Protein AF-A0A832V9T8-F1 (afdb_monomer_lite)

Secondary structure (DSSP, 8-state):
--------PPPHHHHHHHHHHT--HHHHHHHHHHHHHHHHHHTT-TTHHHHHHHHHHHHHHHHHT-SSHHHHHHHHHT--HHHHHHHHHHHHHHHHHHHHSTT--HHHHHHHHHHHHHHHHHHHHHHHHHHHH-

Radius of gyration: 15.53 Å; chains: 1; bounding box: 44×38×43 Å

Sequence (134 aa):
MVKRQKKSEIPPHVSKVLSKLGKSDAELGQFFLNKIVKFLDENGYTDASVWAPSVLPLVLNEIGYTENLGEIEDFLLNLDGMEKSIAESIYNHMTYLKKNVKGAKHKEIRDTLIFTLGKTLESMDKEKYKRLYG

pLDDT: mean 88.09, std 12.45, range [37.88, 96.31]

Structure (mmCIF, N/CA/C/O backbone):
data_AF-A0A832V9T8-F1
#
_entry.id   AF-A0A832V9T8-F1
#
loop_
_atom_site.group_PDB
_atom_site.id
_atom_site.type_symbol
_atom_site.label_atom_id
_atom_site.label_alt_id
_atom_site.label_comp_id
_atom_site.label_asym_id
_atom_site.label_entity_id
_atom_site.label_seq_id
_atom_site.pdbx_PDB_ins_code
_atom_site.Cartn_x
_atom_site.Cartn_y
_atom_site.Cartn_z
_atom_site.occupancy
_atom_site.B_iso_or_equiv
_atom_site.auth_seq_id
_atom_site.auth_comp_id
_atom_site.auth_asym_id
_atom_site.auth_atom_id
_atom_site.pdbx_PDB_model_num
ATOM 1 N N . MET A 1 1 ? 13.989 27.347 24.960 1.00 40.00 1 MET A N 1
ATOM 2 C CA . MET A 1 1 ? 12.829 26.447 24.760 1.00 40.00 1 MET A CA 1
ATOM 3 C C . MET A 1 1 ? 13.183 25.422 23.697 1.00 40.00 1 MET A C 1
ATOM 5 O O . MET A 1 1 ? 13.319 25.782 22.535 1.00 40.00 1 MET A O 1
ATOM 9 N N . VAL A 1 2 ? 13.399 24.167 24.088 1.00 38.12 2 VAL A N 1
ATOM 10 C CA . VAL A 1 2 ? 13.688 23.085 23.139 1.00 38.12 2 VAL A CA 1
ATOM 11 C C . VAL A 1 2 ? 12.379 22.725 22.439 1.00 38.12 2 VAL A C 1
ATOM 13 O O . VAL A 1 2 ? 11.448 22.237 23.082 1.00 38.12 2 VAL A O 1
ATOM 16 N N . LYS A 1 3 ? 12.279 23.003 21.134 1.00 37.88 3 LYS A N 1
ATOM 17 C CA . LYS A 1 3 ? 11.195 22.490 20.290 1.00 37.88 3 LYS A CA 1
ATOM 18 C C . LYS A 1 3 ? 11.310 20.966 20.311 1.00 37.88 3 LYS A C 1
ATOM 20 O O . LYS A 1 3 ? 12.172 20.408 19.640 1.00 37.88 3 LYS A O 1
ATOM 25 N N . ARG A 1 4 ? 10.488 20.291 21.123 1.00 42.28 4 ARG A N 1
ATOM 26 C CA . ARG A 1 4 ? 10.322 18.836 21.039 1.00 42.28 4 ARG A CA 1
ATOM 27 C C . ARG A 1 4 ? 9.925 18.535 19.596 1.00 42.28 4 ARG A C 1
ATOM 29 O O . ARG A 1 4 ? 8.858 18.960 19.158 1.00 42.28 4 ARG A O 1
ATOM 36 N N . GLN A 1 5 ? 10.808 17.871 18.852 1.00 38.62 5 GLN A N 1
ATOM 37 C CA . GLN A 1 5 ? 10.465 17.272 17.568 1.00 38.62 5 GLN A CA 1
ATOM 38 C C . GLN A 1 5 ? 9.202 16.441 17.806 1.00 38.62 5 GLN A C 1
ATOM 40 O O . GLN A 1 5 ? 9.213 15.536 18.643 1.00 38.62 5 GLN A O 1
ATOM 45 N N . LYS A 1 6 ? 8.089 16.799 17.154 1.00 40.66 6 LYS A N 1
ATOM 46 C CA . LYS A 1 6 ? 6.879 15.977 17.172 1.00 40.66 6 LYS A CA 1
ATOM 47 C C . LYS A 1 6 ? 7.297 14.605 16.644 1.00 40.66 6 LYS A C 1
ATOM 49 O O . LYS A 1 6 ? 7.530 14.465 15.446 1.00 40.66 6 LYS A O 1
ATOM 54 N N . LYS A 1 7 ? 7.415 13.600 17.523 1.00 45.75 7 LYS A N 1
ATOM 55 C CA . LYS A 1 7 ? 7.270 12.203 17.098 1.00 45.75 7 LYS A CA 1
ATOM 56 C C . LYS A 1 7 ? 5.995 12.189 16.264 1.00 45.75 7 LYS A C 1
ATOM 58 O O . LYS A 1 7 ? 4.981 12.684 16.750 1.00 45.75 7 LYS A O 1
ATOM 63 N N . SER A 1 8 ? 6.066 11.739 15.013 1.00 56.81 8 SER A N 1
ATOM 64 C CA . SER A 1 8 ? 4.880 11.581 14.172 1.00 56.81 8 SER A CA 1
ATOM 65 C C . SER A 1 8 ? 3.934 10.636 14.911 1.00 56.81 8 SER A C 1
ATOM 67 O O . SER A 1 8 ? 4.162 9.426 14.941 1.00 56.81 8 SER A O 1
ATOM 69 N N . GLU A 1 9 ? 2.967 11.194 15.622 1.00 82.44 9 GLU A N 1
ATOM 70 C CA . GLU A 1 9 ? 2.030 10.429 16.424 1.00 82.44 9 GLU A CA 1
ATOM 71 C C . GLU A 1 9 ? 1.149 9.639 15.459 1.00 82.44 9 GLU A C 1
ATOM 73 O O . GLU A 1 9 ? 0.634 10.202 14.490 1.00 82.44 9 GLU A O 1
ATOM 78 N N . ILE A 1 10 ? 1.049 8.323 15.666 1.00 87.50 10 ILE A N 1
ATOM 79 C CA . ILE A 1 10 ? 0.215 7.464 14.823 1.00 87.50 10 ILE A CA 1
ATOM 80 C C . ILE A 1 10 ? -1.226 7.971 14.961 1.00 87.50 10 ILE A C 1
ATOM 82 O O . ILE A 1 10 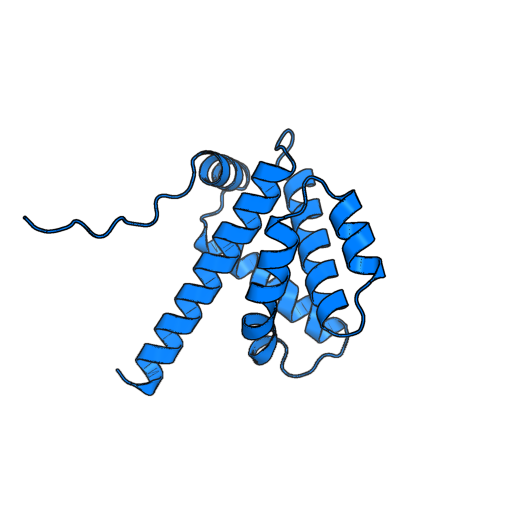? -1.728 8.019 16.088 1.00 87.50 10 ILE A O 1
ATOM 86 N N . PRO A 1 11 ? -1.916 8.340 13.864 1.00 91.81 11 PRO A N 1
ATOM 87 C CA . PRO A 1 11 ? -3.281 8.833 13.966 1.00 91.81 11 PRO A CA 1
ATOM 88 C C . PRO A 1 11 ? -4.185 7.808 14.678 1.00 91.81 11 PRO A C 1
ATOM 90 O O . PRO A 1 11 ? -4.059 6.608 14.417 1.00 91.81 11 PRO A O 1
ATOM 93 N N . PRO A 1 12 ? -5.138 8.225 15.537 1.00 91.75 12 PRO A N 1
ATOM 94 C CA . PRO A 1 12 ? -5.928 7.288 16.346 1.00 91.75 12 PRO A CA 1
ATOM 95 C C . PRO A 1 12 ? -6.676 6.225 15.529 1.00 91.75 12 PRO A C 1
ATOM 97 O O . PRO A 1 12 ? -6.777 5.067 15.936 1.00 91.75 12 PRO A O 1
ATOM 100 N N . HIS A 1 13 ? -7.172 6.595 14.346 1.00 90.75 13 HIS A N 1
ATOM 101 C CA . HIS A 1 13 ? -7.844 5.661 13.445 1.00 90.75 13 HIS A CA 1
ATOM 102 C C . HIS A 1 13 ? -6.869 4.644 12.830 1.00 90.75 13 HIS A C 1
ATOM 104 O O . HIS A 1 13 ? -7.213 3.469 12.738 1.00 90.75 13 HIS A O 1
ATOM 110 N N . VAL A 1 14 ? -5.639 5.054 12.500 1.00 94.12 14 VAL A N 1
ATOM 111 C CA . VAL A 1 14 ? -4.574 4.149 12.041 1.00 94.12 14 VAL A CA 1
ATOM 112 C C . VAL A 1 14 ? -4.191 3.180 13.156 1.00 94.12 14 VAL A C 1
ATOM 114 O O . VAL A 1 14 ? -4.176 1.972 12.945 1.00 94.12 14 VAL A O 1
ATOM 117 N N . SER A 1 15 ? -3.981 3.683 14.376 1.00 92.81 15 SER A N 1
ATOM 118 C CA . SER A 1 15 ? -3.674 2.851 15.548 1.00 92.81 15 SER A CA 1
ATOM 119 C C . SER A 1 15 ? -4.754 1.790 15.807 1.00 92.81 15 SER A C 1
ATOM 121 O O . SER A 1 15 ? -4.442 0.631 16.088 1.00 92.81 15 SER A O 1
ATOM 123 N N . LYS A 1 16 ? -6.033 2.142 15.628 1.00 92.50 16 LYS A N 1
ATOM 124 C CA . LYS A 1 16 ? -7.157 1.203 15.734 1.00 92.50 16 LYS A CA 1
ATOM 125 C C . LYS A 1 16 ? -7.120 0.112 14.659 1.00 92.50 16 LYS A C 1
ATOM 127 O O . LYS A 1 16 ? -7.376 -1.050 14.973 1.00 92.50 16 LYS A O 1
ATOM 132 N N . VAL A 1 17 ? -6.826 0.466 13.405 1.00 94.62 17 VAL A N 1
ATOM 133 C CA . VAL A 1 17 ? -6.694 -0.502 12.300 1.00 94.62 17 VAL A CA 1
ATOM 134 C C . VAL A 1 17 ? -5.513 -1.443 12.558 1.00 94.62 17 VAL A C 1
ATOM 136 O O . VAL A 1 17 ? -5.684 -2.658 12.494 1.00 94.62 17 VAL A O 1
ATOM 139 N N . LEU A 1 18 ? -4.356 -0.898 12.942 1.00 94.31 18 LEU A N 1
ATOM 140 C CA . LEU A 1 18 ? -3.156 -1.652 13.319 1.00 94.31 18 LEU A CA 1
ATOM 141 C C . LEU A 1 18 ? -3.416 -2.631 14.471 1.00 94.31 18 LEU A C 1
ATOM 143 O O . LEU A 1 18 ? -3.098 -3.815 14.365 1.00 94.31 18 LEU A O 1
ATOM 147 N N . SER A 1 19 ? -4.089 -2.167 15.528 1.00 93.38 19 SER A N 1
ATOM 148 C CA . SER A 1 19 ? -4.455 -2.995 16.685 1.00 93.38 19 SER A CA 1
ATOM 149 C C . SER A 1 19 ? -5.368 -4.156 16.291 1.00 93.38 19 SER A C 1
ATOM 151 O O . SER A 1 19 ? -5.162 -5.281 16.736 1.00 93.38 19 SER A O 1
ATOM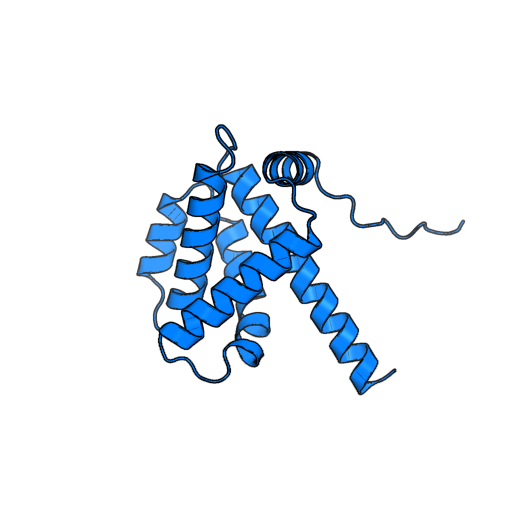 153 N N . LYS A 1 20 ? -6.350 -3.916 15.410 1.00 94.56 20 LYS A N 1
ATOM 154 C CA . LYS A 1 20 ? -7.233 -4.974 14.888 1.00 94.56 20 LYS A CA 1
ATOM 155 C C . LYS A 1 20 ? -6.492 -6.011 14.040 1.00 94.56 20 LYS A C 1
ATOM 157 O O . LYS A 1 20 ? -6.926 -7.155 13.982 1.00 94.56 20 LYS A O 1
ATOM 162 N N . LEU A 1 21 ? -5.410 -5.613 13.377 1.00 93.88 21 LEU A N 1
ATOM 163 C CA . LEU A 1 21 ? -4.566 -6.505 12.580 1.00 93.88 21 LEU A CA 1
ATOM 164 C C . LEU A 1 21 ? -3.483 -7.207 13.405 1.00 93.88 21 LEU A C 1
ATOM 166 O O . LEU A 1 21 ? -2.830 -8.103 12.875 1.00 93.88 21 LEU A O 1
ATOM 170 N N . GLY A 1 22 ? -3.264 -6.791 14.658 1.00 93.62 22 GLY A N 1
ATOM 171 C CA . GLY A 1 22 ? -2.165 -7.281 15.487 1.00 93.62 22 GLY A CA 1
ATOM 172 C C . GLY A 1 22 ? -0.791 -6.989 14.876 1.00 93.62 22 GLY A C 1
ATOM 173 O O . GLY A 1 22 ? 0.087 -7.844 14.928 1.00 93.62 22 GLY A O 1
ATOM 174 N N . LYS A 1 23 ? -0.625 -5.824 14.236 1.00 93.56 23 LYS A N 1
ATOM 175 C CA . LYS A 1 23 ? 0.619 -5.413 13.562 1.00 93.56 23 LYS A CA 1
ATOM 176 C C . LYS A 1 23 ? 1.041 -4.017 13.996 1.00 93.56 23 LYS A C 1
ATOM 178 O O . LYS A 1 23 ? 0.194 -3.144 14.167 1.00 93.56 23 LYS A O 1
ATOM 183 N N . SER A 1 24 ? 2.345 -3.792 14.111 1.00 94.75 24 SER A N 1
ATOM 184 C CA . SER A 1 24 ? 2.922 -2.445 14.152 1.00 94.75 24 SER A CA 1
ATOM 185 C C . SER A 1 24 ? 2.845 -1.759 12.780 1.00 94.75 24 SER A C 1
ATOM 187 O O . SER A 1 24 ? 2.630 -2.406 11.751 1.00 94.75 24 SER A O 1
ATOM 189 N N . ASP A 1 25 ? 3.031 -0.437 12.752 1.00 92.25 25 ASP A N 1
ATOM 190 C CA . ASP A 1 25 ? 3.094 0.340 11.512 1.00 92.25 25 ASP A CA 1
ATOM 191 C C . ASP A 1 25 ? 4.252 -0.113 10.612 1.00 92.25 25 ASP A C 1
ATOM 193 O O . ASP A 1 25 ? 4.055 -0.282 9.409 1.00 92.25 25 ASP A O 1
ATOM 197 N N . ALA A 1 26 ? 5.417 -0.396 11.203 1.00 92.81 26 ALA A N 1
ATOM 198 C CA . ALA A 1 26 ? 6.588 -0.893 10.484 1.00 92.81 26 ALA A CA 1
ATOM 199 C C . ALA A 1 26 ? 6.352 -2.281 9.861 1.00 92.81 26 ALA A C 1
ATOM 201 O O . ALA A 1 26 ? 6.658 -2.492 8.687 1.00 92.81 26 ALA A O 1
ATOM 202 N N . GLU A 1 27 ? 5.766 -3.220 10.613 1.00 95.56 27 GLU A N 1
ATOM 203 C CA . GLU A 1 27 ? 5.457 -4.563 10.100 1.00 95.56 27 GLU A CA 1
ATOM 204 C C . GLU A 1 27 ? 4.432 -4.522 8.969 1.00 95.56 27 GLU A C 1
ATOM 206 O O . GLU A 1 27 ? 4.561 -5.264 7.995 1.00 95.56 27 GLU A O 1
ATOM 211 N N . LEU A 1 28 ? 3.400 -3.680 9.092 1.00 95.44 28 LEU A N 1
ATOM 212 C CA . LEU A 1 28 ? 2.367 -3.568 8.068 1.00 95.44 28 LEU A CA 1
ATOM 213 C C . LEU A 1 28 ? 2.900 -2.887 6.800 1.00 95.44 28 LEU A C 1
ATOM 215 O O . LEU A 1 28 ? 2.642 -3.377 5.701 1.00 95.44 28 LEU A O 1
ATOM 219 N N . GLY A 1 29 ? 3.676 -1.811 6.947 1.00 95.31 29 GLY A N 1
ATOM 220 C CA . GLY A 1 29 ? 4.288 -1.110 5.821 1.00 95.31 29 GLY A CA 1
ATOM 221 C C . GLY A 1 29 ? 5.274 -1.996 5.056 1.00 95.31 29 GLY A C 1
ATOM 222 O O . GLY A 1 29 ? 5.168 -2.118 3.836 1.00 95.31 29 GLY A O 1
ATOM 223 N N . GLN A 1 30 ? 6.153 -2.721 5.761 1.00 95.12 30 GLN A N 1
ATOM 224 C CA . GLN A 1 30 ? 7.070 -3.673 5.123 1.00 95.12 30 GLN A CA 1
ATOM 225 C C . GLN A 1 30 ? 6.324 -4.838 4.464 1.00 95.12 30 GLN A C 1
ATOM 227 O O . GLN A 1 30 ? 6.694 -5.280 3.377 1.00 95.12 30 GLN A O 1
ATOM 232 N N . PHE A 1 31 ? 5.258 -5.334 5.101 1.00 95.56 31 PHE A N 1
ATOM 233 C CA . PHE A 1 31 ? 4.410 -6.369 4.519 1.00 95.56 31 PHE A CA 1
ATOM 234 C C . PHE A 1 31 ? 3.812 -5.920 3.181 1.00 95.56 31 PHE A C 1
ATOM 236 O O . PHE A 1 31 ? 3.899 -6.669 2.208 1.00 95.56 31 PHE A O 1
ATOM 243 N N . PHE A 1 32 ? 3.244 -4.713 3.110 1.00 96.31 32 PHE A N 1
ATOM 244 C CA . PHE A 1 32 ? 2.698 -4.187 1.859 1.00 96.31 32 PHE A CA 1
ATOM 245 C C . PHE A 1 32 ? 3.779 -3.947 0.816 1.00 96.31 32 PHE A C 1
ATOM 247 O O . PHE A 1 32 ? 3.621 -4.402 -0.311 1.00 96.31 32 PHE A O 1
ATOM 254 N N . LEU A 1 33 ? 4.902 -3.329 1.185 1.00 95.56 33 LEU A N 1
ATOM 255 C CA . LEU A 1 33 ? 5.993 -3.085 0.245 1.00 95.56 33 LEU A CA 1
ATOM 256 C C . LEU A 1 33 ? 6.509 -4.388 -0.381 1.00 95.56 33 LEU A C 1
ATOM 258 O O . LEU A 1 33 ? 6.623 -4.484 -1.600 1.00 95.56 33 LEU A O 1
ATOM 262 N N . ASN A 1 34 ? 6.737 -5.423 0.431 1.00 95.06 34 ASN A N 1
ATOM 263 C CA . ASN A 1 34 ? 7.179 -6.727 -0.063 1.00 95.06 34 ASN A CA 1
ATOM 264 C C . ASN A 1 34 ? 6.149 -7.370 -0.999 1.00 95.06 34 ASN A C 1
ATOM 266 O O . ASN A 1 34 ? 6.519 -8.046 -1.956 1.00 95.06 34 ASN A O 1
ATOM 270 N N . LYS A 1 35 ? 4.853 -7.190 -0.721 1.00 95.19 35 LYS A N 1
ATOM 271 C CA . LYS A 1 35 ? 3.786 -7.707 -1.580 1.00 95.19 35 LYS A CA 1
ATOM 272 C C . LYS A 1 35 ? 3.699 -6.957 -2.904 1.00 95.19 35 LYS A C 1
ATOM 274 O O . LYS A 1 35 ? 3.517 -7.621 -3.915 1.00 95.19 35 LYS A O 1
ATOM 279 N N . ILE A 1 36 ? 3.880 -5.638 -2.896 1.00 95.00 36 ILE A N 1
ATOM 280 C CA . ILE A 1 36 ? 3.920 -4.814 -4.109 1.00 95.00 36 ILE A CA 1
ATOM 281 C C . ILE A 1 36 ? 5.101 -5.234 -4.979 1.00 95.00 36 ILE A C 1
ATOM 283 O O . ILE A 1 36 ? 4.911 -5.547 -6.146 1.00 95.00 36 ILE A O 1
ATOM 287 N N . VAL A 1 37 ? 6.305 -5.325 -4.407 1.00 94.62 37 VAL A N 1
ATOM 288 C CA . VAL A 1 37 ? 7.501 -5.760 -5.147 1.00 94.62 37 VAL A CA 1
ATOM 289 C C . VAL A 1 37 ? 7.298 -7.155 -5.737 1.00 94.62 37 VAL A C 1
ATOM 291 O O . VAL A 1 37 ? 7.492 -7.338 -6.931 1.00 94.62 37 VAL A O 1
ATOM 294 N N . LYS A 1 38 ? 6.803 -8.113 -4.940 1.00 94.25 38 LYS A N 1
ATOM 295 C CA . LYS A 1 38 ? 6.517 -9.470 -5.426 1.00 94.25 38 LYS A CA 1
ATOM 296 C C . LYS A 1 38 ? 5.477 -9.482 -6.546 1.00 94.25 38 LYS A C 1
ATOM 298 O O . LYS A 1 38 ? 5.643 -10.219 -7.507 1.00 94.25 38 LYS A O 1
ATOM 303 N N . PHE A 1 39 ? 4.417 -8.685 -6.421 1.00 94.31 39 PHE A N 1
ATOM 304 C CA . PHE A 1 39 ? 3.394 -8.559 -7.456 1.00 94.31 39 PHE A CA 1
ATOM 305 C C . PHE A 1 39 ? 3.992 -8.016 -8.757 1.00 94.31 39 PHE A C 1
ATOM 307 O O . PHE A 1 39 ? 3.685 -8.518 -9.831 1.00 94.31 39 PHE A O 1
ATOM 314 N N . LEU A 1 40 ? 4.877 -7.024 -8.676 1.00 93.38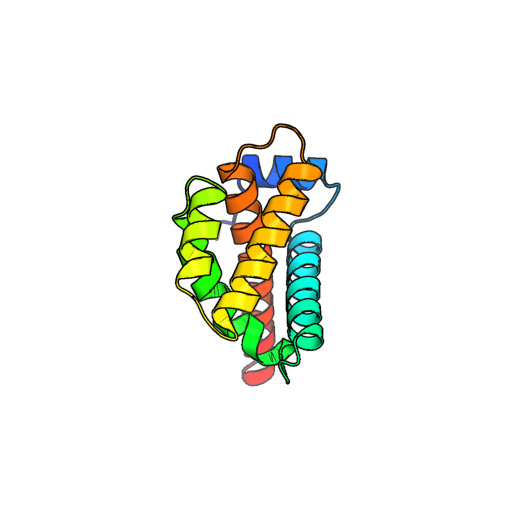 40 LEU A N 1
ATOM 315 C CA . LEU A 1 40 ? 5.550 -6.466 -9.846 1.00 93.38 40 LEU A CA 1
ATOM 316 C C . LEU A 1 40 ? 6.521 -7.469 -10.486 1.00 93.38 40 LEU A C 1
ATOM 318 O O . LEU A 1 40 ? 6.496 -7.634 -11.705 1.00 93.38 40 LEU A O 1
ATOM 322 N N . ASP A 1 41 ? 7.302 -8.189 -9.680 1.00 93.00 41 ASP A N 1
ATOM 323 C CA . ASP A 1 41 ? 8.185 -9.256 -10.166 1.00 93.00 41 ASP A CA 1
ATOM 324 C C . ASP A 1 41 ? 7.375 -10.355 -10.885 1.00 93.00 41 ASP A C 1
ATOM 326 O O . ASP A 1 41 ? 7.750 -10.813 -11.963 1.00 93.00 41 ASP A O 1
ATOM 330 N N . GLU A 1 42 ? 6.221 -10.745 -10.328 1.00 92.19 42 GLU A N 1
ATOM 331 C CA . GLU A 1 42 ? 5.302 -11.728 -10.922 1.00 92.19 42 GLU A CA 1
ATOM 332 C C . GLU A 1 42 ? 4.671 -11.245 -12.241 1.00 92.19 42 GLU A C 1
ATOM 334 O O . GLU A 1 42 ? 4.350 -12.069 -13.096 1.00 92.19 42 GLU A O 1
ATOM 339 N N . ASN A 1 43 ? 4.544 -9.929 -12.436 1.00 90.50 43 ASN A N 1
ATOM 340 C CA . ASN A 1 43 ? 4.093 -9.311 -13.689 1.00 90.50 43 ASN A CA 1
ATOM 341 C C . ASN A 1 43 ? 5.241 -9.029 -14.682 1.00 90.50 43 ASN A C 1
ATOM 343 O O . ASN A 1 43 ? 5.019 -8.422 -15.728 1.00 90.50 43 ASN A O 1
ATOM 347 N N . GLY A 1 44 ? 6.463 -9.486 -14.387 1.00 90.50 44 GLY A N 1
ATOM 348 C CA . GLY A 1 44 ? 7.610 -9.392 -15.291 1.00 90.50 44 GLY A CA 1
ATOM 349 C C . GLY A 1 44 ? 8.358 -8.058 -15.249 1.00 90.50 44 GLY A C 1
ATOM 350 O O . GLY A 1 44 ? 9.187 -7.805 -16.125 1.00 90.50 44 GLY A O 1
ATOM 351 N N . TYR A 1 45 ? 8.106 -7.210 -14.249 1.00 90.38 45 TYR A N 1
ATOM 352 C CA . TYR A 1 45 ? 8.867 -5.977 -14.073 1.00 90.38 45 TYR A CA 1
ATOM 353 C C . TYR A 1 45 ? 10.201 -6.262 -13.386 1.00 90.38 45 TYR A C 1
ATOM 355 O O . TYR A 1 45 ? 10.249 -6.609 -12.209 1.00 90.38 45 TYR A O 1
ATOM 363 N N . THR A 1 46 ? 11.301 -6.077 -14.112 1.00 89.81 46 THR A N 1
ATOM 364 C CA . THR A 1 46 ? 12.649 -6.220 -13.555 1.00 89.81 46 THR A CA 1
ATOM 365 C C . THR A 1 46 ? 12.957 -5.104 -12.558 1.00 89.81 46 THR A C 1
ATOM 367 O O . THR A 1 46 ? 12.452 -3.985 -12.676 1.00 89.81 46 THR A O 1
ATOM 370 N N . ASP A 1 47 ? 13.802 -5.404 -11.571 1.00 89.25 47 ASP A N 1
ATOM 371 C CA . ASP A 1 47 ? 14.290 -4.448 -10.569 1.00 89.25 47 ASP A CA 1
ATOM 372 C C . ASP A 1 47 ? 13.188 -3.737 -9.757 1.00 89.25 47 ASP A C 1
ATOM 374 O O . ASP A 1 47 ? 13.405 -2.634 -9.246 1.00 89.25 47 ASP A O 1
ATOM 378 N N . ALA A 1 48 ? 12.015 -4.362 -9.577 1.00 90.62 48 ALA A N 1
ATOM 379 C CA . ALA A 1 48 ? 10.885 -3.781 -8.841 1.00 90.62 48 ALA A CA 1
ATOM 380 C C . ALA A 1 48 ? 11.257 -3.296 -7.435 1.00 90.62 48 ALA A C 1
ATOM 382 O O . ALA A 1 48 ? 10.796 -2.246 -6.991 1.00 90.62 48 ALA A O 1
ATOM 383 N N . SER A 1 49 ? 12.157 -4.006 -6.753 1.00 89.56 49 SER A N 1
ATOM 384 C CA . SER A 1 49 ? 12.673 -3.606 -5.437 1.00 89.56 49 SER A CA 1
ATOM 385 C C . SER A 1 49 ? 13.408 -2.255 -5.428 1.00 89.56 49 SER A C 1
ATOM 387 O O . SER A 1 49 ? 13.488 -1.615 -4.379 1.00 89.56 49 SER A O 1
ATOM 389 N N . VAL A 1 50 ? 13.924 -1.807 -6.577 1.00 87.00 50 VAL A N 1
ATOM 390 C CA . VAL A 1 50 ? 14.676 -0.555 -6.730 1.00 87.00 50 VAL A CA 1
ATOM 391 C C . VAL A 1 50 ? 13.754 0.596 -7.120 1.00 87.00 50 VAL A C 1
ATOM 393 O O . VAL A 1 50 ? 13.809 1.662 -6.504 1.00 87.00 50 VAL A O 1
ATOM 396 N N . TRP A 1 51 ? 12.907 0.405 -8.134 1.00 86.31 51 TRP A N 1
ATOM 397 C CA . TRP A 1 51 ? 12.107 1.500 -8.688 1.00 86.31 51 TRP A CA 1
ATOM 398 C C . TRP A 1 51 ? 10.737 1.661 -8.019 1.00 86.31 51 TRP A C 1
ATOM 400 O O . TRP A 1 51 ? 10.279 2.796 -7.878 1.00 86.31 51 TRP A O 1
ATOM 410 N N . ALA A 1 52 ? 10.100 0.587 -7.529 1.00 89.31 52 ALA A N 1
ATOM 411 C CA . ALA A 1 52 ? 8.779 0.686 -6.899 1.00 89.31 52 ALA A CA 1
ATOM 412 C C . ALA A 1 52 ? 8.760 1.647 -5.695 1.00 89.31 52 ALA A C 1
ATOM 414 O O . ALA A 1 52 ? 7.838 2.459 -5.623 1.00 89.31 52 ALA A O 1
ATOM 415 N N . PRO A 1 53 ? 9.775 1.672 -4.803 1.00 89.44 53 PRO A N 1
ATOM 416 C CA . PRO A 1 53 ? 9.853 2.674 -3.738 1.00 89.44 53 PRO A CA 1
ATOM 417 C C . PRO A 1 53 ? 9.879 4.128 -4.231 1.00 89.44 53 PRO A C 1
ATOM 419 O O . PRO A 1 53 ? 9.457 5.016 -3.499 1.00 89.44 53 PRO A O 1
ATOM 422 N N . SER A 1 54 ? 10.350 4.377 -5.458 1.00 87.06 54 SER A N 1
ATOM 423 C CA . SER A 1 54 ? 10.419 5.724 -6.045 1.00 87.06 54 SER A CA 1
ATOM 424 C C . SER A 1 54 ? 9.087 6.161 -6.667 1.00 87.06 54 SER A C 1
ATOM 426 O O . SER A 1 54 ? 8.771 7.346 -6.663 1.00 87.06 54 SER A O 1
ATOM 428 N N . VAL A 1 55 ? 8.295 5.214 -7.179 1.00 87.75 55 VAL A N 1
ATOM 429 C CA . VAL A 1 55 ? 6.991 5.482 -7.818 1.00 87.75 55 VAL A CA 1
ATOM 430 C C . VAL A 1 55 ? 5.845 5.451 -6.805 1.00 87.75 55 VAL A C 1
ATOM 432 O O . VAL A 1 55 ? 4.892 6.222 -6.910 1.00 87.75 55 VAL A O 1
ATOM 435 N N . LEU A 1 56 ? 5.945 4.599 -5.781 1.00 92.00 56 LEU A N 1
ATOM 436 C CA . LEU A 1 56 ? 4.920 4.432 -4.751 1.00 92.00 56 LEU A CA 1
ATOM 437 C C . LEU A 1 56 ? 4.442 5.742 -4.110 1.00 92.00 56 LEU A C 1
ATOM 439 O O . LEU A 1 56 ? 3.232 5.885 -3.969 1.00 92.00 56 LEU A O 1
ATOM 443 N N . PRO A 1 57 ? 5.306 6.711 -3.745 1.00 92.06 57 PRO A N 1
ATOM 444 C CA . PRO A 1 57 ? 4.853 7.983 -3.187 1.00 92.06 57 PRO A CA 1
ATOM 445 C C . PRO A 1 57 ? 3.878 8.741 -4.093 1.00 92.06 57 PRO A C 1
ATOM 447 O O . PRO A 1 57 ? 2.928 9.333 -3.588 1.00 92.06 57 PRO A O 1
ATOM 450 N N . LEU A 1 58 ? 4.087 8.696 -5.414 1.00 90.50 58 LEU A N 1
ATOM 451 C CA . LEU A 1 58 ? 3.219 9.357 -6.391 1.00 90.50 58 LEU A CA 1
ATOM 452 C C . LEU A 1 58 ? 1.845 8.687 -6.413 1.00 90.50 58 LEU A C 1
ATOM 454 O O . LEU A 1 58 ? 0.829 9.351 -6.234 1.00 90.50 58 LEU A O 1
ATOM 458 N N . VAL A 1 59 ? 1.815 7.355 -6.510 1.00 91.12 59 VAL A N 1
ATOM 459 C CA . VAL A 1 59 ? 0.557 6.595 -6.494 1.00 91.12 59 VAL A CA 1
ATOM 460 C C . VAL A 1 59 ? -0.173 6.765 -5.159 1.00 91.12 59 VAL A C 1
ATOM 462 O O . VAL A 1 59 ? -1.381 6.970 -5.136 1.00 91.12 59 VAL A O 1
ATOM 465 N N . LEU A 1 60 ? 0.539 6.735 -4.029 1.00 92.25 60 LEU A N 1
ATOM 466 C CA . LEU A 1 60 ? -0.053 6.945 -2.704 1.00 92.25 60 LEU A CA 1
ATOM 467 C C . LEU A 1 60 ? -0.648 8.348 -2.540 1.00 92.25 60 LEU A C 1
ATOM 469 O O . LEU A 1 60 ? -1.663 8.486 -1.857 1.00 92.25 60 LEU A O 1
ATOM 473 N N . ASN A 1 61 ? -0.037 9.366 -3.152 1.00 91.31 61 ASN A N 1
ATOM 474 C CA . ASN A 1 61 ? -0.575 10.722 -3.171 1.00 91.31 61 ASN A CA 1
ATOM 475 C C . ASN A 1 61 ? -1.915 10.767 -3.914 1.00 91.31 61 ASN A C 1
ATOM 477 O O . ASN A 1 61 ? -2.889 11.245 -3.340 1.00 91.31 61 ASN A O 1
ATOM 481 N N . GLU A 1 62 ? -1.992 10.190 -5.117 1.00 89.88 62 GLU A N 1
ATOM 482 C CA . GLU A 1 62 ? -3.241 10.123 -5.894 1.00 89.88 62 GLU A CA 1
ATOM 483 C C . GLU A 1 62 ? -4.339 9.359 -5.142 1.00 89.88 62 GLU A C 1
ATOM 485 O O . GLU A 1 62 ? -5.454 9.850 -4.958 1.00 89.88 62 GLU A O 1
ATOM 490 N N . ILE A 1 63 ? -3.998 8.194 -4.582 1.00 89.44 63 ILE A N 1
ATOM 491 C CA . ILE A 1 63 ? -4.919 7.395 -3.765 1.00 89.44 63 ILE A CA 1
ATOM 492 C C . ILE A 1 63 ? -5.398 8.174 -2.530 1.00 89.44 63 ILE A C 1
ATOM 494 O O . ILE A 1 63 ? -6.529 7.978 -2.082 1.00 89.44 63 ILE A O 1
ATOM 498 N N . GLY A 1 64 ? -4.590 9.094 -1.996 1.00 91.44 64 GLY A N 1
ATOM 499 C CA . GLY A 1 64 ? -4.948 9.971 -0.879 1.00 91.44 64 GLY A CA 1
ATOM 500 C C . GLY A 1 64 ? -6.171 10.855 -1.128 1.00 91.44 64 GLY A C 1
ATOM 501 O O . GLY A 1 64 ? -6.859 11.208 -0.163 1.00 91.44 64 GLY A O 1
ATOM 502 N N . TYR A 1 65 ? -6.484 11.150 -2.392 1.00 89.50 65 TYR A N 1
ATOM 503 C CA . TYR A 1 65 ? -7.645 11.953 -2.781 1.00 89.50 65 TYR A CA 1
ATOM 504 C C . TYR A 1 65 ? -8.925 11.134 -2.979 1.00 89.50 65 TYR A C 1
ATOM 506 O O . TYR A 1 65 ? -10.002 11.718 -3.006 1.00 89.50 65 TYR A O 1
ATOM 514 N N . THR A 1 66 ? -8.834 9.803 -3.033 1.00 89.88 66 THR A N 1
ATOM 515 C CA . THR A 1 66 ? -9.997 8.935 -3.285 1.00 89.88 66 THR A CA 1
ATOM 516 C C . THR A 1 66 ? -10.902 8.802 -2.059 1.00 89.88 66 THR A C 1
ATOM 518 O O . THR A 1 66 ? -10.427 8.601 -0.935 1.00 89.88 66 THR A O 1
ATOM 521 N N . GLU A 1 67 ? -12.217 8.913 -2.237 1.00 88.75 67 GLU A N 1
ATOM 522 C CA . GLU A 1 67 ? -13.201 8.820 -1.150 1.00 88.75 67 GLU A CA 1
ATOM 523 C C . GLU A 1 67 ? -13.744 7.398 -0.949 1.00 88.75 67 GLU A C 1
ATOM 525 O O . GLU A 1 67 ? -14.209 7.043 0.146 1.00 88.75 67 GLU A O 1
ATOM 530 N N . ASN A 1 68 ? -13.677 6.563 -1.986 1.00 89.44 68 ASN A N 1
ATOM 531 C CA . ASN A 1 68 ? -14.173 5.192 -1.975 1.00 89.44 68 ASN A CA 1
ATOM 532 C C . ASN A 1 68 ? -13.380 4.274 -2.931 1.00 89.44 68 ASN A C 1
ATOM 534 O O . ASN A 1 68 ? -12.491 4.712 -3.649 1.00 89.44 68 ASN A O 1
ATOM 538 N N . LEU A 1 69 ? -13.666 2.963 -2.897 1.00 85.19 69 LEU A N 1
ATOM 539 C CA . LEU A 1 69 ? -12.945 1.982 -3.725 1.00 85.19 69 LEU A CA 1
ATOM 540 C C . LEU A 1 69 ? -13.268 2.100 -5.224 1.00 85.19 69 LEU A C 1
ATOM 542 O O . LEU A 1 69 ? -12.404 1.764 -6.022 1.00 85.19 69 LEU A O 1
ATOM 546 N N . GLY A 1 70 ? -14.461 2.578 -5.591 1.00 88.12 70 GLY A N 1
ATOM 547 C CA . GLY A 1 70 ? -14.853 2.756 -6.993 1.00 88.12 70 GLY A CA 1
ATOM 548 C C . GLY A 1 70 ? -14.048 3.857 -7.680 1.00 88.12 70 GLY A C 1
ATOM 549 O O . GLY A 1 70 ? -13.613 3.683 -8.806 1.00 88.12 70 GLY A O 1
ATOM 550 N N . GLU A 1 71 ? -13.718 4.936 -6.968 1.00 89.94 71 GLU A N 1
ATOM 551 C CA . GLU A 1 71 ? -12.832 5.983 -7.507 1.00 89.94 71 GLU A CA 1
ATOM 552 C C . GLU A 1 71 ? -11.416 5.471 -7.801 1.00 89.94 71 GLU A C 1
ATOM 554 O O . GLU A 1 71 ? -10.760 5.942 -8.726 1.00 89.94 71 GLU A O 1
ATOM 559 N N . ILE A 1 72 ? -10.940 4.481 -7.038 1.00 86.62 72 ILE A N 1
ATOM 560 C CA . ILE A 1 72 ? -9.667 3.818 -7.338 1.00 86.62 72 ILE A CA 1
ATOM 561 C C . ILE A 1 72 ? -9.814 2.945 -8.586 1.00 86.62 72 ILE A C 1
ATOM 563 O O . ILE A 1 72 ? -8.906 2.919 -9.405 1.00 86.62 72 ILE A O 1
ATOM 567 N N . GLU A 1 73 ? -10.938 2.247 -8.759 1.00 89.25 73 GLU A N 1
ATOM 568 C CA . GLU A 1 73 ? -11.212 1.477 -9.981 1.00 89.25 73 GLU A CA 1
ATOM 569 C C . GLU A 1 73 ? -11.235 2.389 -11.214 1.00 89.25 73 GLU A C 1
ATOM 571 O O . GLU A 1 73 ? -10.582 2.079 -12.207 1.00 89.25 73 GLU A O 1
ATOM 576 N N . ASP A 1 74 ? -11.882 3.551 -11.124 1.00 89.75 74 ASP A N 1
ATOM 577 C CA . ASP A 1 74 ? -11.885 4.556 -12.190 1.00 89.75 74 ASP A CA 1
ATOM 578 C C . ASP A 1 74 ? -10.477 5.103 -12.462 1.00 89.75 74 ASP A C 1
ATOM 580 O O . ASP A 1 74 ? -10.070 5.258 -13.616 1.00 89.75 74 ASP A O 1
ATOM 584 N N . PHE A 1 75 ? -9.690 5.351 -11.412 1.00 86.69 75 PHE A N 1
ATOM 585 C CA . PHE A 1 75 ? -8.285 5.733 -11.545 1.00 86.69 75 PHE A CA 1
ATOM 586 C C . PHE A 1 75 ? -7.479 4.661 -12.294 1.00 86.69 75 PHE A C 1
ATOM 588 O O . PHE A 1 75 ? -6.749 4.988 -13.227 1.00 86.69 75 PHE A O 1
ATOM 595 N N . LEU A 1 76 ? -7.676 3.378 -11.974 1.00 90.06 76 LEU A N 1
ATOM 596 C CA . LEU A 1 76 ? -7.006 2.252 -12.636 1.00 90.06 76 LEU A CA 1
ATOM 597 C C . LEU A 1 76 ? -7.319 2.133 -14.130 1.00 90.06 76 LEU A C 1
ATOM 599 O O . LEU A 1 76 ? -6.467 1.665 -14.887 1.00 90.06 76 LEU A O 1
ATOM 603 N N . LEU A 1 77 ? -8.512 2.545 -14.568 1.00 90.50 77 LEU A N 1
ATOM 604 C CA . LEU A 1 77 ? -8.883 2.537 -15.989 1.00 90.50 77 LEU A CA 1
ATOM 605 C C . LEU A 1 77 ? -8.055 3.525 -16.820 1.00 90.50 77 LEU A C 1
ATOM 607 O O . LEU A 1 77 ? -7.903 3.320 -18.023 1.00 90.50 77 LEU A O 1
ATOM 611 N N . ASN A 1 78 ? -7.518 4.568 -16.183 1.00 88.50 78 ASN A N 1
ATOM 612 C CA . ASN A 1 78 ? -6.740 5.621 -16.833 1.00 88.50 78 ASN A CA 1
ATOM 613 C C . ASN A 1 78 ? -5.225 5.381 -16.786 1.00 88.50 78 ASN A C 1
ATOM 615 O O . ASN A 1 78 ? -4.470 6.179 -17.336 1.00 88.50 78 ASN A O 1
ATOM 619 N N . LEU A 1 79 ? -4.779 4.307 -16.130 1.00 89.12 79 LEU A N 1
ATOM 620 C CA . LEU A 1 79 ? -3.368 3.960 -16.009 1.00 89.12 79 LEU A CA 1
ATOM 621 C C . LEU A 1 79 ? -2.992 2.814 -16.947 1.00 89.12 79 LEU A C 1
ATOM 623 O O . LEU A 1 79 ? -3.797 1.924 -17.238 1.00 89.12 79 LEU A O 1
ATOM 627 N N . ASP A 1 80 ? -1.723 2.779 -17.339 1.00 87.19 80 ASP A N 1
ATOM 628 C CA . ASP A 1 80 ? -1.110 1.669 -18.054 1.00 87.19 80 ASP A CA 1
ATOM 629 C C . ASP A 1 80 ? 0.243 1.260 -17.441 1.00 87.19 80 ASP A C 1
ATOM 631 O O . ASP A 1 80 ? 0.755 1.850 -16.485 1.00 87.19 80 ASP A O 1
ATOM 635 N N . GLY A 1 81 ? 0.770 0.133 -17.927 1.00 87.25 81 GLY A N 1
ATOM 636 C CA . GLY A 1 81 ? 2.082 -0.382 -17.545 1.00 87.25 81 GLY A CA 1
ATOM 637 C C . GLY A 1 81 ? 2.322 -0.495 -16.031 1.00 87.25 81 GLY A C 1
ATOM 638 O O . GLY A 1 81 ? 1.558 -1.113 -15.284 1.00 87.25 81 GLY A O 1
ATOM 639 N N . MET A 1 82 ? 3.455 0.060 -15.595 1.00 86.06 82 MET A N 1
ATOM 640 C CA . MET A 1 82 ? 3.956 -0.052 -14.220 1.00 86.06 82 MET A CA 1
ATOM 641 C C . MET A 1 82 ? 3.077 0.677 -13.204 1.00 86.06 82 MET A C 1
ATOM 643 O O . MET A 1 82 ? 2.843 0.159 -12.112 1.00 86.06 82 MET A O 1
ATOM 647 N N . GLU A 1 83 ? 2.589 1.865 -13.556 1.00 86.50 83 GLU A N 1
ATOM 648 C CA . GLU A 1 83 ? 1.761 2.688 -12.670 1.00 86.50 83 GLU A CA 1
ATOM 649 C C . GLU A 1 83 ? 0.441 1.984 -12.377 1.00 86.50 83 GLU A C 1
ATOM 651 O O . GLU A 1 83 ? 0.050 1.874 -11.211 1.00 86.50 83 GLU A O 1
ATOM 656 N N . LYS A 1 84 ? -0.173 1.399 -13.415 1.00 90.56 84 LYS A N 1
ATOM 657 C CA . LYS A 1 84 ? -1.353 0.547 -13.266 1.00 90.56 84 LYS A CA 1
ATOM 658 C C . LYS A 1 84 ? -1.087 -0.612 -12.314 1.00 90.56 84 LYS A C 1
ATOM 660 O O . LYS A 1 84 ? -1.844 -0.806 -11.372 1.00 90.56 84 LYS A O 1
ATOM 665 N N . SER A 1 85 ? 0.008 -1.342 -12.507 1.00 92.19 85 SER A N 1
ATOM 666 C CA . SER A 1 85 ? 0.334 -2.510 -11.678 1.00 92.19 85 SER A CA 1
ATOM 667 C C . SER A 1 85 ? 0.566 -2.146 -10.206 1.00 92.19 85 SER A C 1
ATOM 669 O O . SER A 1 85 ? 0.121 -2.856 -9.302 1.00 92.19 85 SER A O 1
ATOM 671 N N . ILE A 1 86 ? 1.213 -1.008 -9.931 1.00 91.88 86 ILE A N 1
ATOM 672 C CA . ILE A 1 86 ? 1.348 -0.506 -8.558 1.00 91.88 86 ILE A CA 1
ATOM 673 C C . ILE A 1 86 ? -0.022 -0.156 -7.986 1.00 91.88 86 ILE A C 1
ATOM 675 O O . ILE A 1 86 ? -0.355 -0.608 -6.889 1.00 91.88 86 ILE A O 1
ATOM 679 N N . ALA A 1 87 ? -0.813 0.632 -8.709 1.00 92.19 87 ALA A N 1
ATOM 680 C CA . ALA A 1 87 ? -2.127 1.053 -8.251 1.00 92.19 87 ALA A CA 1
ATOM 681 C C . ALA A 1 87 ? -3.057 -0.154 -8.014 1.00 92.19 87 ALA A C 1
ATOM 683 O O . ALA A 1 87 ? -3.762 -0.189 -7.005 1.00 92.19 87 ALA A O 1
ATOM 684 N N . GLU A 1 88 ? -2.998 -1.191 -8.857 1.00 93.94 88 GLU A N 1
ATOM 685 C CA . GLU A 1 88 ? -3.725 -2.453 -8.669 1.00 93.94 88 GLU A CA 1
ATOM 686 C C . GLU A 1 88 ? -3.278 -3.161 -7.387 1.00 93.94 88 GLU A C 1
ATOM 688 O O . GLU A 1 88 ? -4.108 -3.623 -6.598 1.00 93.94 88 GLU A O 1
ATOM 693 N N . SER A 1 89 ? -1.971 -3.202 -7.114 1.00 94.50 89 SER A N 1
ATOM 694 C CA . SER A 1 89 ? -1.462 -3.754 -5.857 1.00 94.50 89 SER A CA 1
ATOM 695 C C . SER A 1 89 ? -1.952 -2.956 -4.642 1.00 94.50 89 SER A C 1
ATOM 697 O O . SER A 1 89 ? -2.322 -3.551 -3.625 1.00 94.50 89 SER A O 1
ATOM 699 N N . ILE A 1 90 ? -2.012 -1.623 -4.730 1.00 93.94 90 ILE A N 1
ATOM 700 C CA . ILE A 1 90 ? -2.571 -0.773 -3.668 1.00 93.94 90 ILE A CA 1
ATOM 701 C C . ILE A 1 90 ? -4.062 -1.059 -3.466 1.00 93.94 90 ILE A C 1
ATOM 703 O O . ILE A 1 90 ? -4.487 -1.289 -2.330 1.00 93.94 90 ILE A O 1
ATOM 707 N N . TYR A 1 91 ? -4.846 -1.131 -4.542 1.00 94.31 91 TYR A N 1
ATOM 708 C CA . TYR A 1 91 ? -6.261 -1.499 -4.490 1.00 94.31 91 TYR A CA 1
ATOM 709 C C . TYR A 1 91 ? -6.466 -2.866 -3.816 1.00 94.31 91 TYR A C 1
ATOM 711 O O . TYR A 1 91 ? -7.300 -3.018 -2.913 1.00 94.31 91 TYR A O 1
ATOM 719 N N . ASN A 1 92 ? -5.643 -3.856 -4.171 1.00 94.88 92 ASN A N 1
ATOM 720 C CA . ASN A 1 92 ? -5.659 -5.183 -3.558 1.00 94.88 92 ASN A CA 1
ATOM 721 C C . ASN A 1 92 ? -5.368 -5.125 -2.051 1.00 94.88 92 ASN A C 1
ATOM 723 O O . ASN A 1 92 ? -6.015 -5.822 -1.260 1.00 94.88 92 ASN A O 1
ATOM 727 N N . HIS A 1 93 ? -4.447 -4.265 -1.615 1.00 95.19 93 HIS A N 1
ATOM 728 C CA . HIS A 1 93 ? -4.154 -4.053 -0.196 1.00 95.19 93 HIS A CA 1
ATOM 729 C C . HIS A 1 93 ? -5.274 -3.334 0.551 1.00 95.19 93 HIS A C 1
ATOM 731 O O . HIS A 1 93 ? -5.613 -3.735 1.668 1.00 95.19 93 HIS A O 1
ATOM 737 N N . MET A 1 94 ? -5.911 -2.337 -0.060 1.00 94.12 94 MET A N 1
ATOM 738 C CA . MET A 1 94 ? -7.084 -1.686 0.523 1.00 94.12 94 MET A CA 1
ATOM 739 C C . MET A 1 94 ? -8.243 -2.674 0.678 1.00 94.12 94 MET A C 1
ATOM 741 O O . MET A 1 94 ? -8.885 -2.727 1.731 1.00 94.12 94 MET A O 1
ATOM 745 N N . THR A 1 95 ? -8.454 -3.538 -0.313 1.00 94.25 95 THR A N 1
ATOM 746 C CA . THR A 1 95 ? -9.440 -4.622 -0.248 1.00 94.25 95 THR A CA 1
ATOM 747 C C . THR A 1 95 ? -9.093 -5.645 0.837 1.00 94.25 95 THR A C 1
ATOM 749 O O . THR A 1 95 ? -9.963 -6.044 1.617 1.00 94.25 95 THR A O 1
ATOM 752 N N . TYR A 1 96 ? -7.822 -6.043 0.948 1.00 94.31 96 TYR A N 1
ATOM 753 C CA . TYR A 1 96 ? -7.335 -6.912 2.023 1.00 94.31 96 TYR A CA 1
ATOM 754 C C . TYR A 1 96 ? -7.627 -6.309 3.402 1.00 94.31 96 TYR A C 1
ATOM 756 O O . TYR A 1 96 ? -8.203 -6.975 4.265 1.00 94.31 96 TYR A O 1
ATOM 764 N N . LEU A 1 97 ? -7.289 -5.038 3.607 1.00 94.50 97 LEU A N 1
ATOM 765 C CA . LEU A 1 97 ? -7.537 -4.332 4.858 1.00 94.50 97 LEU A CA 1
ATOM 766 C C . LEU A 1 97 ? -9.032 -4.239 5.170 1.00 94.50 97 LEU A C 1
ATOM 768 O O . LEU A 1 97 ? -9.447 -4.528 6.290 1.00 94.50 97 LEU A O 1
ATOM 772 N N . LYS A 1 98 ? -9.863 -3.920 4.175 1.00 93.12 98 LYS A N 1
ATOM 773 C CA . LYS A 1 98 ? -11.320 -3.855 4.335 1.00 93.12 98 LYS A CA 1
ATOM 774 C C . LYS A 1 98 ? -11.919 -5.197 4.771 1.00 93.12 98 LYS A C 1
ATOM 776 O O . LYS A 1 98 ? -12.818 -5.215 5.612 1.00 93.12 98 LYS A O 1
ATOM 781 N N . LYS A 1 99 ? -11.407 -6.313 4.236 1.00 93.62 99 LYS A N 1
ATOM 782 C CA . LYS A 1 99 ? -11.835 -7.679 4.589 1.00 93.62 99 LYS A CA 1
ATOM 783 C C . LYS A 1 99 ? -11.389 -8.089 5.996 1.00 93.62 99 LYS A C 1
ATOM 785 O O . LYS A 1 99 ? -12.175 -8.679 6.735 1.00 93.62 99 LYS A O 1
ATOM 790 N N . ASN A 1 100 ? -10.154 -7.759 6.373 1.00 93.81 100 ASN A N 1
ATOM 791 C CA . ASN A 1 100 ? -9.565 -8.170 7.653 1.00 93.81 100 ASN A CA 1
ATOM 792 C C . ASN A 1 100 ? -9.937 -7.243 8.819 1.00 93.81 100 ASN A C 1
ATOM 794 O O . ASN A 1 100 ? -9.921 -7.656 9.974 1.00 93.81 100 ASN A O 1
ATOM 798 N N . VAL A 1 101 ? -10.332 -6.002 8.535 1.00 94.12 101 VAL A N 1
ATOM 799 C CA . VAL A 1 101 ? -10.671 -4.992 9.543 1.00 94.12 101 VAL A CA 1
ATOM 800 C C . VAL A 1 101 ? -12.148 -4.636 9.420 1.00 94.12 101 VAL A C 1
ATOM 802 O O . VAL A 1 101 ? -12.529 -3.531 9.026 1.00 94.12 101 VAL A O 1
ATOM 805 N N . LYS A 1 102 ? -13.011 -5.601 9.770 1.00 89.56 102 LYS A N 1
ATOM 806 C CA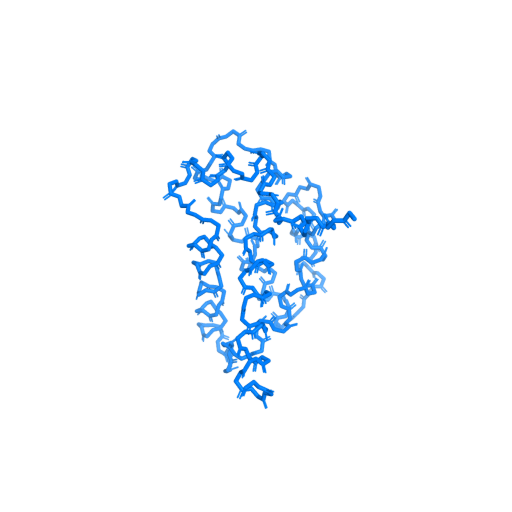 . LYS A 1 102 ? -14.470 -5.452 9.660 1.00 89.56 102 LYS A CA 1
ATOM 807 C C . LYS A 1 102 ? -14.957 -4.164 10.337 1.00 89.56 102 LYS A C 1
ATOM 809 O O . LYS A 1 102 ? -14.556 -3.820 11.458 1.00 89.56 102 LYS A O 1
ATOM 814 N N . GLY A 1 103 ? -15.820 -3.447 9.618 1.00 88.25 103 GLY A N 1
ATOM 815 C CA . GLY A 1 103 ? -16.410 -2.178 10.044 1.00 88.25 103 GLY A CA 1
ATOM 816 C C . GLY A 1 103 ? -15.508 -0.947 9.902 1.00 88.25 103 GLY A C 1
ATOM 817 O O . GLY A 1 103 ? -15.962 0.144 10.232 1.00 88.25 103 GLY A O 1
ATOM 818 N N . ALA A 1 104 ? -14.264 -1.076 9.422 1.00 91.38 104 ALA A N 1
ATOM 819 C CA . ALA A 1 104 ? -13.440 0.095 9.120 1.00 91.38 104 ALA A CA 1
ATOM 820 C C . ALA A 1 104 ? -13.993 0.859 7.909 1.00 91.38 104 ALA A C 1
ATOM 822 O O . ALA A 1 104 ? -14.378 0.258 6.899 1.00 91.38 104 ALA A O 1
ATOM 823 N N . LYS A 1 105 ? -14.038 2.189 7.993 1.00 92.88 105 LYS A N 1
ATOM 824 C CA . LYS A 1 105 ? -14.409 3.072 6.878 1.00 92.88 105 LYS A CA 1
ATOM 825 C C . LYS A 1 105 ? -13.299 3.078 5.827 1.00 92.88 105 LYS A C 1
ATOM 827 O O . LYS A 1 105 ? -12.141 2.841 6.152 1.00 92.88 105 LYS A O 1
ATOM 832 N N . HIS A 1 106 ? -13.647 3.366 4.570 1.00 91.06 106 HIS A N 1
ATOM 833 C CA . HIS A 1 106 ? -12.665 3.440 3.478 1.00 91.06 106 HIS A CA 1
ATOM 834 C C . HIS A 1 106 ? -11.510 4.389 3.829 1.00 91.06 106 HIS A C 1
ATOM 836 O O . HIS A 1 106 ? -10.356 3.980 3.788 1.00 91.06 106 HIS A O 1
ATOM 842 N N . LYS A 1 107 ? -11.835 5.594 4.313 1.00 93.38 107 LYS A N 1
ATOM 843 C CA . LYS A 1 107 ? -10.852 6.568 4.797 1.00 93.38 107 LYS A CA 1
ATOM 844 C C . LYS A 1 107 ? -9.881 5.999 5.839 1.00 93.38 107 LYS A C 1
ATOM 846 O O . LYS A 1 107 ? -8.686 6.209 5.718 1.00 93.38 107 LYS A O 1
ATOM 851 N N . GLU A 1 108 ? -10.359 5.234 6.826 1.00 94.62 108 GLU A N 1
ATOM 852 C CA . GLU A 1 108 ? -9.476 4.637 7.845 1.00 94.62 108 GLU A CA 1
ATOM 853 C C . GLU A 1 108 ? -8.489 3.637 7.223 1.00 94.62 108 GLU A C 1
ATOM 855 O O . GLU A 1 108 ? -7.329 3.578 7.628 1.00 94.62 108 GLU A O 1
ATOM 860 N N . ILE A 1 109 ? -8.943 2.864 6.232 1.00 95.62 109 ILE A N 1
ATOM 861 C CA . ILE A 1 109 ? -8.115 1.906 5.495 1.00 95.62 109 ILE A CA 1
ATOM 862 C C . ILE A 1 109 ? -7.074 2.618 4.631 1.00 95.62 109 ILE A C 1
ATOM 864 O O . ILE A 1 109 ? -5.891 2.293 4.714 1.00 95.62 109 ILE A O 1
ATOM 868 N N . ARG A 1 110 ? -7.519 3.599 3.843 1.00 95.25 110 ARG A N 1
ATOM 869 C CA . ARG A 1 110 ? -6.683 4.436 2.983 1.00 95.25 110 ARG A CA 1
ATOM 870 C C . ARG A 1 110 ? -5.596 5.136 3.795 1.00 95.25 110 ARG A C 1
ATOM 872 O O . ARG A 1 110 ? -4.416 4.961 3.515 1.00 95.25 110 ARG A O 1
ATOM 879 N N . ASP A 1 111 ? -5.990 5.847 4.850 1.00 94.81 111 ASP A N 1
ATOM 880 C CA . ASP A 1 111 ? -5.072 6.604 5.701 1.00 94.81 111 ASP A CA 1
ATOM 881 C C . ASP A 1 111 ? -4.079 5.664 6.414 1.00 94.81 111 ASP A C 1
ATOM 883 O O . ASP A 1 111 ? -2.906 6.000 6.552 1.00 94.81 111 ASP A O 1
ATOM 887 N N . THR A 1 112 ? -4.499 4.450 6.802 1.00 95.94 112 THR A N 1
ATOM 888 C CA . THR A 1 112 ? -3.585 3.435 7.366 1.00 95.94 112 THR A CA 1
ATOM 889 C C . THR A 1 112 ? -2.550 2.968 6.352 1.00 95.94 112 THR A C 1
ATOM 891 O O . THR A 1 112 ? -1.367 2.866 6.677 1.00 95.94 112 THR A O 1
ATOM 894 N N . LEU A 1 113 ? -2.982 2.668 5.130 1.00 95.38 113 LEU A N 1
ATOM 895 C CA . LEU A 1 113 ? -2.092 2.215 4.070 1.00 95.38 113 LEU A CA 1
ATOM 896 C C . LEU A 1 113 ? -1.078 3.306 3.699 1.00 95.38 113 LEU A C 1
ATOM 898 O O . LEU A 1 113 ? 0.120 3.035 3.706 1.00 95.38 113 LEU A O 1
ATOM 902 N N . ILE A 1 114 ? -1.542 4.540 3.477 1.00 95.38 114 ILE A N 1
ATOM 903 C CA . ILE A 1 114 ? -0.684 5.695 3.171 1.00 95.38 114 ILE A CA 1
ATOM 904 C C . ILE A 1 114 ? 0.299 5.952 4.312 1.00 95.38 114 ILE A C 1
ATOM 906 O O . ILE A 1 114 ? 1.493 6.103 4.069 1.00 95.38 114 ILE A O 1
ATOM 910 N N . PHE A 1 115 ? -0.176 5.951 5.561 1.00 95.12 115 PHE A N 1
ATOM 911 C CA . PHE A 1 115 ? 0.683 6.173 6.721 1.00 95.12 115 PHE A CA 1
ATOM 912 C C . PHE A 1 115 ? 1.774 5.105 6.833 1.00 95.12 115 PHE A C 1
ATOM 914 O O . PHE A 1 115 ? 2.948 5.435 6.971 1.00 95.12 115 PHE A O 1
ATOM 921 N N . THR A 1 116 ? 1.404 3.824 6.772 1.00 95.50 116 THR A N 1
ATOM 922 C CA . THR A 1 116 ? 2.356 2.724 6.990 1.00 95.50 116 THR A CA 1
ATOM 923 C C . THR A 1 116 ? 3.369 2.595 5.860 1.00 95.50 116 THR A C 1
ATOM 925 O O . THR A 1 116 ? 4.564 2.531 6.139 1.00 95.50 116 THR A O 1
ATOM 928 N N . LEU A 1 117 ? 2.932 2.645 4.598 1.00 95.50 117 LEU A N 1
ATOM 929 C CA . LEU A 1 117 ? 3.853 2.650 3.460 1.00 95.50 117 LEU A CA 1
ATOM 930 C C . LEU A 1 117 ? 4.722 3.910 3.447 1.00 95.50 117 LEU A C 1
ATOM 932 O O . LEU A 1 117 ? 5.934 3.797 3.291 1.00 95.50 117 LEU A O 1
ATOM 936 N N . GLY A 1 118 ? 4.147 5.093 3.687 1.00 93.88 118 GLY A N 1
ATOM 937 C CA . GLY A 1 118 ? 4.900 6.349 3.734 1.00 93.88 118 GLY A CA 1
ATOM 938 C C . GLY A 1 118 ? 6.016 6.319 4.782 1.00 93.88 118 GLY A C 1
ATOM 939 O O . GLY A 1 118 ? 7.159 6.660 4.489 1.00 93.88 118 GLY A O 1
ATOM 940 N N . LYS A 1 119 ? 5.729 5.806 5.985 1.00 93.00 119 LYS A N 1
ATOM 941 C CA . LYS A 1 119 ? 6.728 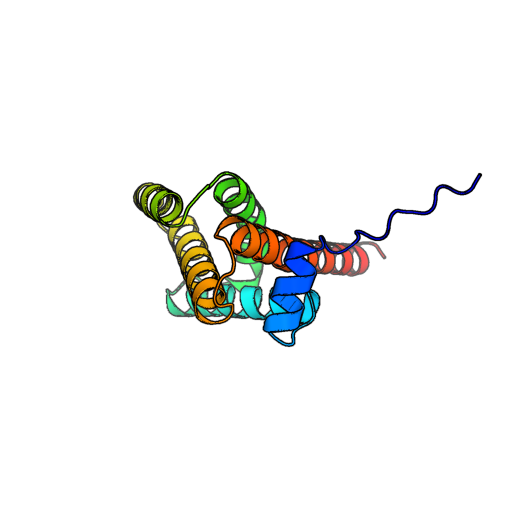5.624 7.052 1.00 93.00 119 LYS A CA 1
ATOM 942 C C . LYS A 1 119 ? 7.833 4.636 6.677 1.00 93.00 119 LYS A C 1
ATOM 944 O O . LYS A 1 119 ? 8.996 4.874 7.018 1.00 93.00 119 LYS A O 1
ATOM 949 N N . THR A 1 120 ? 7.493 3.540 6.003 1.00 94.56 120 THR A N 1
ATOM 950 C CA . THR A 1 120 ? 8.476 2.567 5.507 1.00 94.56 120 THR A CA 1
ATOM 951 C C . THR A 1 120 ? 9.392 3.197 4.459 1.00 94.56 120 THR A C 1
ATOM 953 O O . THR A 1 120 ? 10.610 3.110 4.601 1.00 94.56 120 THR A O 1
ATOM 956 N N . LEU A 1 121 ? 8.831 3.904 3.476 1.00 92.81 121 LEU A N 1
ATOM 957 C CA . LEU A 1 121 ? 9.590 4.582 2.420 1.00 92.81 121 LEU A CA 1
ATOM 958 C C . LEU A 1 121 ? 10.517 5.666 2.993 1.00 92.81 121 LEU A C 1
ATOM 960 O O . LEU A 1 121 ? 11.713 5.659 2.714 1.00 92.81 121 LEU A O 1
ATOM 964 N N . GLU A 1 122 ? 10.024 6.508 3.909 1.00 91.00 122 GLU A N 1
ATOM 965 C CA . GLU A 1 122 ? 10.862 7.497 4.606 1.00 91.00 122 GLU A CA 1
ATOM 966 C C . GLU A 1 122 ? 12.035 6.859 5.368 1.00 91.00 122 GLU A C 1
ATOM 968 O O . GLU A 1 122 ? 13.102 7.462 5.515 1.00 91.00 122 GLU A O 1
ATOM 973 N N . SER A 1 123 ? 11.821 5.671 5.937 1.00 89.88 123 SER A N 1
ATOM 974 C CA . SER A 1 123 ? 12.857 4.957 6.686 1.00 89.88 123 SER A CA 1
ATOM 975 C C . SER A 1 123 ? 13.933 4.418 5.742 1.00 89.88 123 SER A C 1
ATOM 977 O O . SER A 1 123 ? 15.119 4.574 6.032 1.00 89.88 123 SER A O 1
ATOM 979 N N . MET A 1 124 ? 13.535 3.879 4.585 1.00 88.44 124 MET A N 1
ATOM 980 C CA . MET A 1 124 ? 14.461 3.444 3.534 1.00 88.44 124 MET A CA 1
ATOM 981 C C . MET A 1 124 ? 15.308 4.604 3.004 1.00 88.44 124 MET A C 1
ATOM 983 O O . MET A 1 124 ? 16.523 4.461 2.871 1.00 88.44 124 MET A O 1
ATOM 987 N N . ASP A 1 125 ? 14.701 5.768 2.766 1.00 85.69 125 ASP A N 1
ATOM 988 C CA . ASP A 1 125 ? 15.421 6.955 2.296 1.00 85.69 125 ASP A CA 1
ATOM 989 C C . ASP A 1 125 ? 16.452 7.447 3.316 1.00 85.69 125 ASP A C 1
ATOM 991 O O . ASP A 1 125 ? 17.588 7.767 2.958 1.00 85.69 125 ASP A O 1
ATOM 995 N N . LYS A 1 126 ? 16.101 7.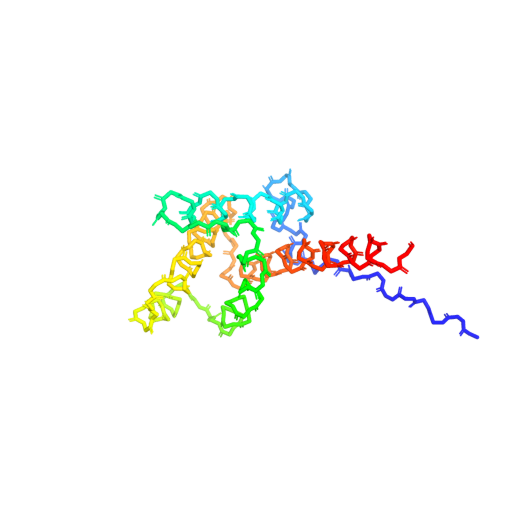447 4.608 1.00 87.38 126 LYS A N 1
ATOM 996 C CA . LYS A 1 126 ? 17.039 7.793 5.690 1.00 87.38 126 LYS A CA 1
ATOM 997 C C . LYS A 1 126 ? 18.211 6.821 5.760 1.00 87.38 126 LYS A C 1
ATOM 999 O O . LYS A 1 126 ? 19.351 7.252 5.935 1.00 87.38 126 LYS A O 1
ATOM 1004 N N . GLU A 1 127 ? 17.954 5.522 5.619 1.00 86.00 127 GLU A N 1
ATOM 1005 C CA . GLU A 1 127 ? 19.018 4.519 5.583 1.00 86.00 127 GLU A CA 1
ATOM 1006 C C . GLU A 1 127 ? 19.915 4.680 4.355 1.00 86.00 127 GLU A C 1
ATOM 1008 O O . GLU A 1 127 ? 21.139 4.627 4.485 1.00 86.00 127 GLU A O 1
ATOM 1013 N N . LYS A 1 128 ? 19.327 4.924 3.179 1.00 81.94 128 LYS A N 1
ATOM 1014 C CA . LYS A 1 128 ? 20.067 5.183 1.940 1.00 81.94 128 LYS A CA 1
ATOM 1015 C C . LYS A 1 128 ? 20.960 6.413 2.084 1.00 81.94 128 LYS A C 1
ATOM 1017 O O . LYS A 1 128 ? 22.146 6.336 1.775 1.00 81.94 128 LYS A O 1
ATOM 1022 N N . TYR A 1 129 ? 20.426 7.513 2.615 1.00 79.25 129 TYR A N 1
ATOM 1023 C CA . TYR A 1 129 ? 21.190 8.733 2.875 1.00 79.25 129 TYR A CA 1
ATOM 1024 C C . TYR A 1 129 ? 22.362 8.479 3.831 1.00 79.25 129 TYR A C 1
ATOM 1026 O O . TYR A 1 129 ? 23.492 8.863 3.537 1.00 79.25 129 TYR A O 1
ATOM 1034 N N . LYS A 1 130 ? 22.123 7.767 4.942 1.00 86.00 130 LYS A N 1
ATOM 1035 C CA . LYS A 1 130 ? 23.174 7.416 5.907 1.00 86.00 130 LYS A CA 1
ATOM 1036 C C . LYS A 1 130 ? 24.287 6.571 5.279 1.00 86.00 130 LYS A C 1
ATOM 1038 O O . LYS A 1 130 ? 25.442 6.768 5.615 1.00 86.00 130 LYS A O 1
ATOM 1043 N N . ARG A 1 131 ? 23.964 5.640 4.376 1.00 80.44 131 ARG A N 1
ATOM 1044 C CA . ARG A 1 131 ? 24.977 4.813 3.691 1.00 80.44 131 ARG A CA 1
ATOM 1045 C C . ARG A 1 131 ? 25.828 5.605 2.696 1.00 80.44 131 ARG A C 1
ATOM 1047 O O . ARG A 1 131 ? 26.971 5.233 2.472 1.00 80.44 131 ARG A O 1
ATOM 1054 N N . LEU A 1 132 ? 25.262 6.638 2.071 1.00 79.44 132 LEU A N 1
ATOM 1055 C CA . LEU A 1 132 ? 25.935 7.414 1.024 1.00 79.44 132 LEU A CA 1
ATOM 1056 C C . LEU A 1 132 ? 26.751 8.596 1.567 1.00 79.44 132 LEU A C 1
ATOM 1058 O O . LEU A 1 132 ? 27.724 8.991 0.933 1.00 79.44 132 LEU A O 1
ATOM 1062 N N . TYR A 1 133 ? 26.350 9.165 2.707 1.00 74.25 133 TYR A N 1
ATOM 1063 C CA . TYR A 1 133 ? 26.893 10.434 3.212 1.00 74.25 133 TYR A CA 1
ATOM 1064 C C . TYR A 1 133 ? 27.222 10.439 4.712 1.00 74.25 133 TYR A C 1
ATOM 1066 O O . TYR A 1 133 ? 27.606 11.485 5.236 1.00 74.25 133 TYR A O 1
ATOM 1074 N N . GLY A 1 134 ? 26.985 9.329 5.416 1.00 61.25 134 GLY A N 1
ATOM 1075 C CA . GLY A 1 134 ? 27.114 9.224 6.873 1.00 61.25 134 GLY A CA 1
ATOM 1076 C C . GLY A 1 134 ? 28.323 8.441 7.351 1.00 61.25 134 GLY A C 1
ATOM 1077 O O . GLY A 1 134 ? 29.046 7.858 6.516 1.00 61.25 134 GLY A O 1
#

Foldseek 3Di:
DDPPDPPPPQPPLLVLLCVLVVHDLQRLLVVLLVQLLVLCVVVVNPPSVPCVLVCVLVLLVVLLPDQDLVVLVVVLVVDDDPSSSSSVSVSVQLVVSCVSVDPRHSNSSSSNNSSSNVVNSVVVVVVVCVVVPD